Protein AF-Q8RQ59-F1 (afdb_monomer_lite)

pLDDT: mean 95.86, std 4.36, range [63.31, 98.69]

Structure (mmCIF, N/CA/C/O backbone):
data_AF-Q8RQ59-F1
#
_entry.id   AF-Q8RQ59-F1
#
loop_
_atom_site.group_PDB
_atom_site.id
_atom_site.type_symbol
_atom_site.label_atom_id
_atom_site.label_alt_id
_atom_site.label_comp_id
_atom_site.label_asym_id
_atom_site.label_entity_id
_atom_site.label_seq_id
_atom_site.pdbx_PDB_ins_code
_atom_site.Cartn_x
_atom_site.Cartn_y
_atom_site.Cartn_z
_atom_site.occupancy
_atom_site.B_iso_or_equiv
_atom_site.auth_seq_id
_atom_site.auth_comp_id
_atom_site.auth_asym_id
_atom_site.auth_atom_id
_atom_site.pdbx_PDB_model_num
ATOM 1 N N . MET A 1 1 ? -16.525 12.246 -5.607 1.00 63.31 1 MET A N 1
ATOM 2 C CA . MET A 1 1 ? -15.605 12.706 -4.541 1.00 63.31 1 MET A CA 1
ATOM 3 C C . MET A 1 1 ? -14.206 12.846 -5.116 1.00 63.31 1 MET A C 1
ATOM 5 O O . MET A 1 1 ? -13.839 12.048 -5.970 1.00 63.31 1 MET A O 1
ATOM 9 N N . LYS A 1 2 ? -13.449 13.865 -4.696 1.00 85.56 2 LYS A N 1
ATOM 10 C CA . LYS A 1 2 ? -12.032 14.011 -5.060 1.00 85.56 2 LYS A CA 1
ATOM 11 C C . LYS A 1 2 ? -11.208 13.086 -4.159 1.00 85.56 2 LYS A C 1
ATOM 13 O O . LYS A 1 2 ? -11.454 13.073 -2.958 1.00 85.56 2 LYS A O 1
ATOM 18 N N . ALA A 1 3 ? -10.278 12.323 -4.729 1.00 93.25 3 ALA A N 1
ATOM 19 C CA . ALA A 1 3 ? -9.431 11.429 -3.943 1.00 93.25 3 ALA A CA 1
ATOM 20 C C . ALA A 1 3 ? -8.478 12.217 -3.035 1.00 93.25 3 ALA A C 1
ATOM 22 O O . ALA A 1 3 ? -7.917 13.233 -3.461 1.00 93.25 3 ALA A O 1
ATOM 23 N N . GLN A 1 4 ? -8.256 11.721 -1.818 1.00 97.50 4 GLN A N 1
ATOM 24 C CA . GLN A 1 4 ? -7.142 12.165 -0.986 1.00 97.50 4 GLN A CA 1
ATOM 25 C C . GLN A 1 4 ? -5.881 11.432 -1.444 1.00 97.50 4 GLN A C 1
ATOM 27 O O . GLN A 1 4 ? -5.839 10.205 -1.457 1.00 97.50 4 GLN A O 1
ATOM 32 N N . ILE A 1 5 ? -4.857 12.185 -1.842 1.00 98.19 5 ILE A N 1
ATOM 33 C CA . ILE A 1 5 ? -3.611 11.631 -2.377 1.00 98.19 5 ILE A CA 1
ATOM 34 C C . ILE A 1 5 ? -2.506 11.830 -1.348 1.00 98.19 5 ILE A C 1
ATOM 36 O O . ILE A 1 5 ? -2.275 12.950 -0.895 1.00 98.19 5 ILE A O 1
ATOM 40 N N . THR A 1 6 ? -1.817 10.748 -0.997 1.00 98.56 6 THR A N 1
ATOM 41 C CA . THR A 1 6 ? -0.635 10.779 -0.132 1.00 98.56 6 THR A CA 1
ATOM 42 C C . THR A 1 6 ? 0.521 10.072 -0.820 1.00 98.56 6 THR A C 1
ATOM 44 O O . THR A 1 6 ? 0.375 8.929 -1.243 1.00 98.56 6 THR A O 1
ATOM 47 N N . ASN A 1 7 ? 1.672 10.742 -0.895 1.00 98.44 7 ASN A N 1
ATOM 48 C CA . ASN A 1 7 ? 2.923 10.135 -1.335 1.00 98.44 7 ASN A CA 1
ATOM 49 C C . ASN A 1 7 ? 3.786 9.804 -0.118 1.00 98.44 7 ASN A C 1
ATOM 51 O O . ASN A 1 7 ? 3.936 10.630 0.786 1.00 98.44 7 ASN A O 1
ATOM 55 N N . ILE A 1 8 ? 4.348 8.601 -0.108 1.00 98.12 8 ILE A N 1
ATOM 56 C CA . ILE A 1 8 ? 5.254 8.121 0.934 1.00 98.12 8 ILE A CA 1
ATOM 57 C C . ILE A 1 8 ? 6.601 7.871 0.273 1.00 98.12 8 ILE A C 1
ATOM 59 O O . ILE A 1 8 ? 6.699 6.971 -0.555 1.00 98.12 8 ILE A O 1
ATOM 63 N N . ASN A 1 9 ? 7.618 8.651 0.637 1.00 97.38 9 ASN A N 1
ATOM 64 C CA . ASN A 1 9 ? 8.961 8.505 0.079 1.00 97.38 9 ASN A CA 1
ATOM 65 C C . ASN A 1 9 ? 9.596 7.184 0.529 1.00 97.38 9 ASN A C 1
ATOM 67 O O . ASN A 1 9 ? 9.488 6.789 1.692 1.00 97.38 9 ASN A O 1
ATOM 71 N N . VAL A 1 10 ? 10.271 6.514 -0.397 1.00 95.75 10 VAL A N 1
ATOM 72 C CA . VAL A 1 10 ? 10.927 5.217 -0.198 1.00 95.75 10 VAL A CA 1
ATOM 73 C C . VAL A 1 10 ? 12.156 5.169 -1.094 1.00 95.75 10 VAL A C 1
ATOM 75 O O . VAL A 1 10 ? 12.180 5.774 -2.164 1.00 95.75 10 VAL A O 1
ATOM 78 N N . LYS A 1 11 ? 13.160 4.402 -0.676 1.00 95.75 11 LYS A N 1
ATOM 79 C CA . LYS A 1 11 ? 14.260 4.029 -1.554 1.00 95.75 11 LYS A CA 1
ATOM 80 C C . LYS A 1 11 ? 14.026 2.629 -2.107 1.00 95.75 11 LYS A C 1
ATOM 82 O O . LYS A 1 11 ? 13.880 1.690 -1.325 1.00 95.75 11 LYS A O 1
ATOM 87 N N . LEU A 1 12 ? 13.997 2.496 -3.430 1.00 95.00 12 LEU A N 1
ATOM 88 C CA . LEU A 1 12 ? 14.033 1.205 -4.112 1.00 95.00 12 LEU A CA 1
ATOM 89 C C . LEU A 1 12 ? 15.362 1.121 -4.859 1.00 95.00 12 LEU A C 1
ATOM 91 O O .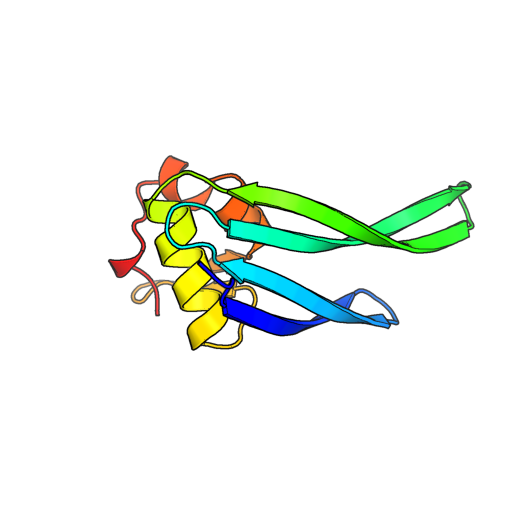 LEU A 1 12 ? 15.567 1.819 -5.848 1.00 95.00 12 LEU A O 1
ATOM 95 N N . ASP A 1 13 ? 16.277 0.306 -4.340 1.00 93.38 13 ASP A N 1
ATOM 96 C CA . ASP A 1 13 ? 17.659 0.202 -4.818 1.00 93.38 13 ASP A CA 1
ATOM 97 C C . ASP A 1 13 ? 18.382 1.552 -4.876 1.00 93.38 13 ASP A C 1
ATOM 99 O O . ASP A 1 13 ? 18.751 2.121 -3.846 1.00 93.38 13 ASP A O 1
ATOM 103 N N . ILE A 1 14 ? 18.595 2.056 -6.091 1.00 94.31 14 ILE A N 1
ATOM 104 C CA . ILE A 1 14 ? 19.296 3.302 -6.385 1.00 94.31 14 ILE A CA 1
ATOM 105 C C . ILE A 1 14 ? 18.340 4.483 -6.564 1.00 94.31 14 ILE A C 1
ATOM 107 O O . ILE A 1 14 ? 18.806 5.613 -6.672 1.00 94.31 14 ILE A O 1
ATOM 111 N N . TRP A 1 15 ? 17.026 4.246 -6.585 1.00 96.62 15 TRP A N 1
ATOM 112 C CA . TRP A 1 15 ? 16.036 5.287 -6.832 1.00 96.62 15 TRP A CA 1
ATOM 113 C C . TRP A 1 15 ? 15.394 5.788 -5.548 1.00 96.62 15 TRP A C 1
ATOM 115 O O . TRP A 1 15 ? 14.800 5.022 -4.784 1.00 96.62 15 TRP A O 1
ATOM 125 N N . ASP A 1 16 ? 15.440 7.106 -5.377 1.00 97.75 16 ASP A N 1
ATOM 126 C CA . ASP A 1 16 ? 14.521 7.823 -4.505 1.00 97.75 16 ASP A CA 1
ATOM 127 C C . ASP A 1 16 ? 13.166 7.912 -5.219 1.00 97.75 16 ASP A C 1
ATOM 129 O O . ASP A 1 16 ? 13.026 8.535 -6.272 1.00 97.75 16 ASP A O 1
ATOM 133 N N . THR A 1 17 ? 12.172 7.220 -4.675 1.00 97.50 17 THR A N 1
ATOM 134 C CA . THR A 1 17 ? 10.846 7.052 -5.276 1.00 97.50 17 THR A CA 1
ATOM 135 C C . THR A 1 17 ? 9.763 7.168 -4.200 1.00 97.50 17 THR A C 1
ATOM 137 O O . THR A 1 17 ? 10.026 7.595 -3.072 1.00 97.50 17 THR A O 1
ATOM 140 N N . TYR A 1 18 ? 8.518 6.842 -4.533 1.00 98.19 18 TYR A N 1
ATOM 141 C CA . TYR A 1 18 ? 7.396 6.927 -3.612 1.00 98.19 18 TYR A CA 1
ATOM 142 C C . TYR A 1 18 ? 6.342 5.849 -3.871 1.00 98.19 18 TYR A C 1
ATOM 144 O O . TYR A 1 18 ? 6.107 5.446 -5.008 1.00 98.19 18 TYR A O 1
ATOM 152 N N . TYR A 1 19 ? 5.662 5.430 -2.803 1.00 98.38 19 TYR A N 1
ATOM 153 C CA . TYR A 1 19 ? 4.315 4.872 -2.920 1.00 98.38 19 TYR A CA 1
ATOM 154 C C . TYR A 1 19 ? 3.317 6.018 -3.090 1.00 98.38 19 TYR A C 1
ATOM 156 O O . TYR A 1 19 ? 3.467 7.056 -2.436 1.00 98.38 19 TYR A O 1
ATOM 164 N N . THR A 1 20 ? 2.257 5.817 -3.873 1.00 98.62 20 THR A N 1
ATOM 165 C CA . THR A 1 20 ? 1.106 6.735 -3.900 1.00 98.62 20 THR A CA 1
ATOM 166 C C . THR A 1 20 ? -0.146 6.030 -3.409 1.00 98.62 20 THR A C 1
ATOM 168 O O . THR A 1 20 ? -0.587 5.057 -4.006 1.00 98.62 20 THR A O 1
ATOM 171 N N . ILE A 1 21 ? -0.766 6.565 -2.360 1.00 98.62 21 ILE A N 1
ATOM 172 C CA . ILE A 1 21 ? -2.077 6.138 -1.868 1.00 98.62 21 ILE A CA 1
ATOM 173 C C . ILE A 1 21 ? -3.114 7.150 -2.360 1.00 98.62 21 ILE A C 1
ATOM 175 O O . ILE A 1 21 ? -3.083 8.310 -1.943 1.00 98.62 21 ILE A O 1
ATOM 179 N N . LYS A 1 22 ? -4.033 6.723 -3.232 1.00 98.56 22 LYS A N 1
ATOM 180 C CA . LYS A 1 22 ? -5.204 7.508 -3.660 1.00 98.56 22 LYS A CA 1
ATOM 181 C C . LYS A 1 22 ? -6.454 6.942 -2.994 1.00 98.56 22 LYS A C 1
ATOM 183 O O . LYS A 1 22 ? -6.959 5.901 -3.408 1.00 98.56 22 LYS A O 1
ATOM 188 N N . ASP A 1 23 ? -6.945 7.623 -1.968 1.00 98.38 23 ASP A N 1
ATOM 189 C CA . ASP A 1 23 ? -8.104 7.209 -1.176 1.00 98.38 23 ASP A CA 1
ATOM 190 C C . ASP A 1 23 ? -9.391 7.855 -1.701 1.00 98.38 23 ASP A C 1
ATOM 192 O O . ASP A 1 23 ? -9.523 9.082 -1.725 1.00 98.38 23 ASP A O 1
ATOM 196 N N . TYR A 1 24 ? -10.334 7.018 -2.133 1.00 98.06 24 TYR A N 1
ATOM 197 C CA . TYR A 1 24 ? -11.643 7.422 -2.654 1.00 98.06 24 TYR A CA 1
ATOM 198 C C . TYR A 1 24 ? -12.777 7.266 -1.625 1.00 98.06 24 TYR A C 1
ATOM 200 O O . TYR A 1 24 ? -13.925 7.574 -1.940 1.00 98.06 24 TYR A O 1
ATOM 208 N N . GLY A 1 25 ? -12.472 6.828 -0.400 1.00 97.12 25 GLY A N 1
ATOM 209 C CA . GLY A 1 25 ? -13.438 6.574 0.669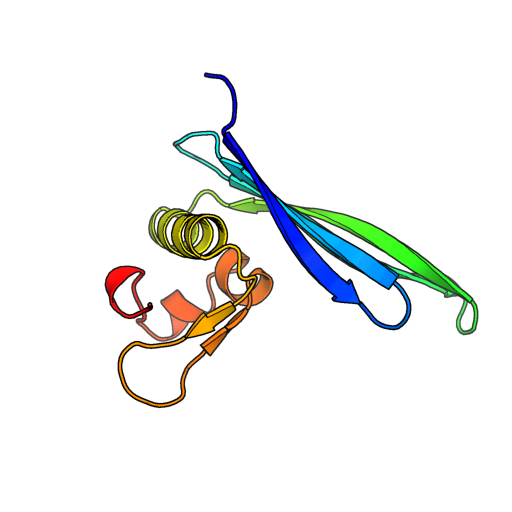 1.00 97.12 25 GLY A CA 1
ATOM 210 C C . GLY A 1 25 ? -13.753 5.086 0.832 1.00 97.12 25 GLY A C 1
ATOM 211 O O . GLY A 1 25 ? -13.531 4.522 1.904 1.00 97.12 25 GLY A O 1
ATOM 212 N N . ASP A 1 26 ? -14.233 4.449 -0.229 1.00 97.38 26 ASP A N 1
ATOM 213 C CA . ASP A 1 26 ? -14.631 3.034 -0.284 1.00 97.38 26 ASP A CA 1
ATOM 214 C C . ASP A 1 26 ? -13.572 2.119 -0.919 1.00 97.38 26 ASP A C 1
ATOM 216 O O . ASP A 1 26 ? -13.647 0.897 -0.802 1.00 97.38 26 ASP A O 1
ATOM 220 N N . ARG A 1 27 ? -12.570 2.708 -1.574 1.00 98.19 27 ARG A N 1
ATOM 221 C CA . ARG A 1 27 ? -11.429 2.010 -2.169 1.00 98.19 27 ARG A CA 1
ATOM 222 C C . ARG A 1 27 ? -10.165 2.855 -2.122 1.00 98.19 27 ARG A C 1
ATOM 224 O O . ARG A 1 27 ? -10.223 4.088 -2.113 1.00 98.19 27 ARG A O 1
ATOM 231 N N . ILE A 1 28 ? -9.025 2.182 -2.192 1.00 98.62 28 ILE A N 1
ATOM 232 C CA . ILE A 1 28 ? -7.714 2.792 -2.401 1.00 98.62 28 ILE A CA 1
ATOM 233 C C . ILE A 1 28 ? -7.128 2.286 -3.717 1.00 98.62 28 ILE A C 1
ATOM 235 O O . ILE A 1 28 ? -7.207 1.096 -4.011 1.00 98.62 28 ILE A O 1
ATOM 239 N N . ILE A 1 29 ? -6.526 3.191 -4.490 1.00 98.56 29 ILE A N 1
ATOM 240 C CA . ILE A 1 29 ? -5.566 2.827 -5.537 1.00 98.56 29 ILE A CA 1
ATOM 241 C C . ILE A 1 29 ? -4.172 3.081 -4.969 1.00 98.56 29 ILE A C 1
ATOM 243 O O . ILE A 1 29 ? -3.841 4.224 -4.637 1.00 98.56 29 ILE A O 1
ATOM 247 N N . LEU A 1 30 ? -3.393 2.015 -4.820 1.00 98.69 30 LEU A N 1
ATOM 248 C CA . LEU A 1 30 ? -2.020 2.043 -4.340 1.00 98.69 30 LEU A CA 1
ATOM 249 C C . LEU A 1 30 ? -1.071 1.887 -5.529 1.00 98.69 30 LEU A C 1
ATOM 251 O O . LEU A 1 30 ? -1.002 0.815 -6.115 1.00 98.69 30 LEU A O 1
ATOM 255 N N . THR A 1 31 ? -0.311 2.927 -5.853 1.00 98.62 31 THR A N 1
ATOM 256 C CA . THR A 1 31 ? 0.765 2.847 -6.848 1.00 98.62 31 THR A CA 1
ATOM 257 C C . THR A 1 31 ? 2.062 2.430 -6.158 1.00 98.62 31 THR A C 1
ATOM 259 O O . THR A 1 31 ? 2.508 3.098 -5.216 1.00 98.62 31 THR A O 1
ATOM 262 N N . VAL A 1 32 ? 2.667 1.337 -6.623 1.00 98.25 32 VAL A N 1
ATOM 263 C CA . VAL A 1 32 ? 3.842 0.694 -6.025 1.00 98.25 32 VAL A CA 1
ATOM 264 C C . VAL A 1 32 ? 5.033 0.737 -6.986 1.00 98.25 32 VAL A C 1
ATOM 266 O O . VAL A 1 32 ? 4.906 0.252 -8.111 1.00 98.25 32 VAL A O 1
ATOM 269 N N . PRO A 1 33 ? 6.200 1.268 -6.570 1.00 97.94 33 PRO A N 1
ATOM 270 C CA . PRO A 1 33 ? 7.426 1.157 -7.346 1.00 97.94 33 PRO A CA 1
ATOM 271 C C . PRO A 1 33 ? 7.946 -0.284 -7.330 1.00 97.94 33 PRO A C 1
ATOM 273 O O . PRO A 1 33 ? 7.954 -0.941 -6.288 1.00 97.94 33 PRO A O 1
ATOM 276 N N . TYR A 1 34 ? 8.434 -0.765 -8.469 1.00 96.44 34 TYR A N 1
ATOM 277 C CA . TYR A 1 34 ? 9.045 -2.087 -8.586 1.00 96.44 34 TYR A CA 1
ATOM 278 C C . TYR A 1 34 ? 10.143 -2.116 -9.654 1.00 96.44 34 TYR A C 1
ATOM 280 O O . TYR A 1 34 ? 10.258 -1.209 -10.483 1.00 96.44 34 TYR A O 1
ATOM 288 N N . ARG A 1 35 ? 10.953 -3.182 -9.627 1.00 95.25 35 ARG A N 1
ATOM 289 C CA . ARG A 1 35 ? 11.942 -3.467 -10.672 1.00 95.25 35 ARG A CA 1
ATOM 290 C C . ARG A 1 35 ? 11.235 -4.053 -11.887 1.00 95.25 35 ARG A C 1
ATOM 292 O O . ARG A 1 35 ? 10.694 -5.155 -11.803 1.00 95.25 35 ARG A O 1
ATOM 299 N N . LYS A 1 36 ? 11.281 -3.354 -13.017 1.00 96.31 36 LYS A N 1
ATOM 300 C CA . LYS A 1 36 ? 10.882 -3.915 -14.309 1.00 96.31 36 LYS A CA 1
ATOM 301 C C . LYS A 1 36 ? 12.133 -4.335 -15.065 1.00 96.31 36 LYS A C 1
ATOM 303 O O . LYS A 1 36 ? 12.973 -3.492 -15.360 1.00 96.31 36 LYS A O 1
ATOM 308 N N . TYR A 1 37 ? 12.241 -5.624 -15.356 1.00 94.00 37 TYR A N 1
ATOM 309 C CA . TYR A 1 37 ? 13.319 -6.186 -16.163 1.00 94.00 37 TYR A CA 1
ATOM 310 C C . TYR A 1 37 ? 12.924 -6.100 -17.640 1.00 94.00 37 TYR A C 1
ATOM 312 O O . TYR A 1 37 ? 11.854 -6.576 -18.015 1.00 94.00 37 TYR A O 1
ATOM 320 N N . GLU A 1 38 ? 13.765 -5.467 -18.455 1.00 91.56 38 GLU A N 1
ATOM 321 C CA . GLU A 1 38 ? 13.652 -5.482 -19.922 1.00 91.56 38 GLU A CA 1
ATOM 322 C C . GLU A 1 38 ? 14.501 -6.628 -20.509 1.00 91.56 38 GLU A C 1
ATOM 324 O O . GLU A 1 38 ? 14.177 -7.179 -21.558 1.00 91.56 38 GLU A O 1
ATOM 329 N N . SER A 1 39 ? 15.560 -7.034 -19.798 1.00 92.50 39 SER A N 1
ATOM 330 C CA . SER A 1 39 ? 16.353 -8.246 -20.043 1.00 92.50 39 SER A CA 1
ATOM 331 C C . SER A 1 39 ? 17.003 -8.737 -18.737 1.00 92.50 39 SER A C 1
ATOM 333 O O . SER A 1 39 ? 16.848 -8.104 -17.692 1.00 92.50 39 SER A O 1
ATOM 335 N N . ASP A 1 40 ? 17.763 -9.837 -18.778 1.00 86.75 40 ASP A N 1
ATOM 336 C CA . ASP A 1 40 ? 18.443 -10.401 -17.595 1.00 86.75 40 ASP A CA 1
ATOM 337 C C . ASP A 1 40 ? 19.414 -9.416 -16.915 1.00 86.75 40 ASP A C 1
ATOM 339 O O . ASP A 1 40 ? 19.617 -9.483 -15.703 1.00 86.75 40 ASP A O 1
ATOM 343 N N . ASN A 1 41 ? 19.996 -8.484 -17.680 1.00 89.88 41 ASN A N 1
ATOM 344 C CA . ASN A 1 41 ? 20.985 -7.516 -17.188 1.00 89.88 41 ASN A CA 1
ATOM 345 C C . ASN A 1 41 ? 20.490 -6.063 -17.206 1.00 89.88 41 ASN A C 1
ATOM 347 O O . ASN A 1 41 ? 21.207 -5.171 -16.752 1.00 89.88 41 ASN A O 1
ATOM 351 N N . GLU A 1 42 ? 19.281 -5.810 -17.706 1.00 93.1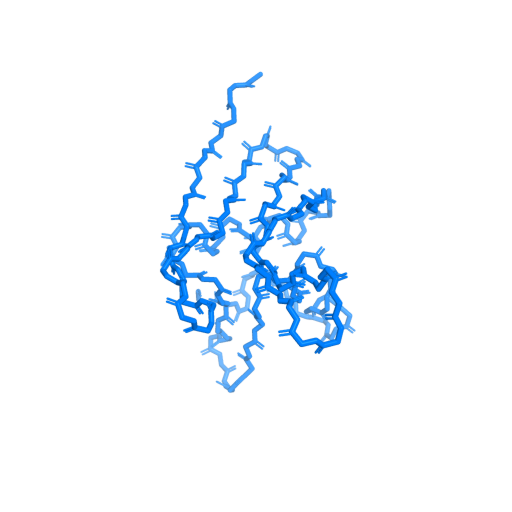9 42 GLU A N 1
ATOM 352 C CA . GLU A 1 42 ? 18.715 -4.466 -17.804 1.00 93.19 42 GLU A CA 1
ATOM 353 C C . GLU A 1 42 ? 17.384 -4.403 -17.070 1.00 93.19 42 GLU A C 1
ATOM 355 O O . GLU A 1 42 ? 16.409 -5.071 -17.419 1.00 93.19 42 GLU A O 1
ATOM 360 N N . TRP A 1 43 ? 17.339 -3.558 -16.048 1.00 94.25 43 TRP A N 1
ATOM 361 C CA . TRP A 1 43 ? 16.137 -3.292 -15.281 1.00 94.25 43 TRP A CA 1
ATOM 362 C C . TRP A 1 43 ? 16.052 -1.812 -14.940 1.00 94.25 43 TRP A C 1
ATOM 364 O O . TRP A 1 43 ? 17.059 -1.116 -14.799 1.00 94.25 43 TRP A O 1
ATOM 374 N N . GLY A 1 44 ? 14.824 -1.333 -14.813 1.00 96.38 44 GLY A N 1
ATOM 375 C CA . GLY A 1 44 ? 14.522 0.044 -14.464 1.00 96.38 44 GLY A CA 1
ATOM 376 C C . GLY A 1 44 ? 13.466 0.137 -13.374 1.00 96.38 44 GLY A C 1
ATOM 377 O O . GLY A 1 44 ? 12.830 -0.850 -12.988 1.00 96.38 44 GLY A O 1
ATOM 378 N N . LEU A 1 45 ? 13.266 1.362 -12.900 1.00 97.62 45 LEU A N 1
ATOM 379 C CA . LEU A 1 45 ? 12.146 1.704 -12.040 1.00 97.62 45 LEU A CA 1
ATOM 380 C C . LEU A 1 45 ? 10.863 1.756 -12.871 1.00 97.62 45 LEU A C 1
ATOM 382 O O . LEU A 1 45 ? 10.764 2.513 -13.837 1.00 97.62 45 LEU A O 1
ATOM 386 N N . SER A 1 46 ? 9.861 0.995 -12.457 1.00 97.62 46 SER A N 1
ATOM 387 C CA . SER A 1 46 ? 8.503 1.106 -12.978 1.00 97.62 46 SER A CA 1
ATOM 388 C C . SER A 1 46 ? 7.496 1.093 -11.833 1.00 97.62 46 SER A C 1
ATOM 390 O O . SER A 1 46 ? 7.875 1.025 -10.662 1.00 97.62 46 SER A O 1
ATOM 392 N N . PHE A 1 47 ? 6.213 1.200 -12.167 1.00 98.12 47 PHE A N 1
ATOM 393 C CA . PHE A 1 47 ? 5.128 1.287 -11.199 1.00 98.12 47 PHE A CA 1
ATOM 394 C C . PHE A 1 47 ? 3.942 0.434 -11.638 1.00 98.12 47 PHE A C 1
ATOM 396 O O . PHE A 1 47 ? 3.637 0.366 -12.828 1.00 98.12 47 PHE A O 1
ATOM 403 N N . TYR A 1 48 ? 3.264 -0.182 -10.675 1.00 97.75 48 TYR A N 1
ATOM 404 C CA . TYR A 1 48 ? 1.971 -0.830 -10.884 1.00 97.75 48 TYR A CA 1
ATOM 405 C C . TYR A 1 48 ? 0.945 -0.290 -9.891 1.00 97.75 48 TYR A C 1
ATOM 407 O O . TYR A 1 48 ? 1.314 0.238 -8.841 1.00 97.75 48 TYR A O 1
ATOM 415 N N . ASP A 1 49 ? -0.332 -0.415 -10.239 1.00 98.25 49 ASP A N 1
ATOM 416 C CA . ASP A 1 49 ? -1.448 -0.008 -9.391 1.00 98.25 49 ASP A CA 1
ATOM 417 C C . ASP A 1 49 ? -2.137 -1.243 -8.798 1.00 98.25 49 ASP A C 1
ATOM 419 O O . ASP A 1 49 ? -2.510 -2.162 -9.525 1.00 98.25 49 ASP A O 1
ATOM 423 N N . GLU A 1 50 ? -2.364 -1.220 -7.488 1.00 97.94 50 GLU A N 1
ATOM 424 C CA . GLU A 1 50 ? -3.189 -2.175 -6.750 1.00 97.94 50 GLU A CA 1
ATOM 425 C C . GLU A 1 50 ? -4.496 -1.522 -6.317 1.00 97.94 50 GLU A C 1
ATOM 427 O O . GLU A 1 50 ? -4.508 -0.414 -5.769 1.00 97.94 50 GLU A O 1
ATOM 432 N N . VAL A 1 51 ? -5.613 -2.218 -6.528 1.00 98.25 51 VAL A N 1
ATOM 433 C CA . VAL A 1 51 ? -6.938 -1.746 -6.114 1.00 98.25 51 VAL A CA 1
ATOM 434 C C . VAL A 1 51 ? -7.357 -2.475 -4.847 1.00 98.25 51 VAL A C 1
ATOM 436 O O . VAL A 1 51 ? -7.634 -3.670 -4.861 1.00 98.25 51 VAL A O 1
ATOM 439 N N . VAL A 1 52 ? -7.466 -1.731 -3.750 1.00 98.44 52 VAL A N 1
ATOM 440 C CA . VAL A 1 52 ? -7.810 -2.273 -2.434 1.00 98.44 52 VAL A CA 1
ATOM 441 C C . VAL A 1 52 ? -9.218 -1.840 -2.055 1.00 98.44 52 VAL A C 1
ATOM 443 O O . VAL A 1 52 ? -9.495 -0.650 -1.900 1.00 98.44 52 VAL A O 1
ATOM 446 N N . THR A 1 53 ? -10.108 -2.816 -1.886 1.00 97.94 53 THR A N 1
ATOM 447 C CA . THR A 1 53 ? -11.525 -2.608 -1.532 1.00 97.94 53 THR A CA 1
ATOM 448 C C . THR A 1 53 ? -11.894 -3.188 -0.166 1.00 97.94 53 THR A C 1
ATOM 450 O O . THR A 1 53 ? -12.950 -2.870 0.376 1.00 97.94 53 THR A O 1
ATOM 453 N N . HIS A 1 54 ? -11.033 -4.020 0.429 1.00 97.62 54 HIS A N 1
ATOM 454 C CA . HIS A 1 54 ? -11.299 -4.602 1.741 1.00 97.62 54 HIS A CA 1
ATOM 455 C C . HIS A 1 54 ? -11.152 -3.548 2.848 1.00 97.62 54 HIS A C 1
ATOM 457 O O . HIS A 1 54 ? -10.090 -2.940 3.001 1.00 97.62 54 HIS A O 1
ATOM 463 N N . LEU A 1 55 ? -12.200 -3.368 3.658 1.00 96.75 55 LEU A N 1
ATOM 464 C CA . LEU A 1 55 ? -12.301 -2.275 4.632 1.00 96.75 55 LEU A CA 1
ATOM 465 C C . LEU A 1 55 ? -11.125 -2.219 5.620 1.00 96.75 55 LEU A C 1
ATOM 467 O O . LEU A 1 55 ? -10.568 -1.148 5.846 1.00 96.75 55 LEU A O 1
ATOM 471 N N . GLU A 1 56 ? -10.717 -3.353 6.190 1.00 97.12 56 GLU A N 1
ATOM 472 C CA . GLU A 1 56 ? -9.592 -3.383 7.141 1.00 97.12 56 GLU A CA 1
ATOM 473 C C . GLU A 1 56 ? -8.252 -3.037 6.471 1.00 97.12 56 GLU A C 1
ATOM 475 O O . GLU A 1 56 ? -7.456 -2.291 7.040 1.00 97.12 56 GLU A O 1
ATOM 480 N N . CYS A 1 57 ? -8.020 -3.487 5.231 1.00 98.19 57 CYS A N 1
ATOM 481 C CA . CYS A 1 57 ? -6.822 -3.113 4.475 1.00 98.19 57 CYS A CA 1
ATOM 482 C C . CYS A 1 57 ? -6.832 -1.613 4.171 1.00 98.19 57 CYS A C 1
ATOM 484 O O . CYS A 1 57 ? -5.817 -0.946 4.343 1.00 98.19 57 CYS A O 1
ATOM 486 N N . ILE A 1 58 ? -7.991 -1.054 3.802 1.00 98.44 58 ILE A N 1
ATOM 487 C CA . ILE A 1 58 ? -8.156 0.392 3.605 1.00 98.44 58 ILE A CA 1
ATOM 488 C C . ILE A 1 58 ? -7.798 1.156 4.885 1.00 98.44 58 ILE A C 1
ATOM 490 O O . ILE A 1 58 ? -7.064 2.141 4.830 1.00 98.44 58 ILE A O 1
ATOM 494 N N . GLN A 1 59 ? -8.272 0.705 6.047 1.00 98.12 59 GLN A N 1
ATOM 495 C CA . GLN A 1 59 ? -7.954 1.340 7.330 1.00 98.12 59 GLN A CA 1
ATOM 496 C C . GLN A 1 59 ? -6.457 1.261 7.669 1.00 98.12 59 GLN A C 1
ATOM 498 O O . GLN A 1 59 ? -5.886 2.244 8.145 1.00 98.12 59 GLN A O 1
ATOM 503 N N . MET A 1 60 ? -5.802 0.133 7.388 1.00 98.31 60 MET A N 1
ATOM 504 C CA . MET A 1 60 ? -4.352 -0.015 7.554 1.00 98.31 60 MET A CA 1
ATOM 505 C C . MET A 1 60 ? -3.566 0.897 6.596 1.00 98.31 60 MET A C 1
ATOM 507 O O . MET A 1 60 ? -2.658 1.607 7.020 1.00 98.31 60 MET A O 1
ATOM 511 N N . LEU A 1 61 ? -3.950 0.974 5.321 1.00 98.38 61 LEU A N 1
ATOM 512 C CA . LEU A 1 61 ? -3.306 1.869 4.351 1.00 98.38 61 LEU A CA 1
ATOM 513 C C . LEU A 1 61 ? -3.513 3.349 4.698 1.00 98.38 61 LEU A C 1
ATOM 515 O O . LEU A 1 61 ? -2.597 4.156 4.543 1.00 98.38 61 LEU A O 1
ATOM 519 N N . ARG A 1 62 ? -4.674 3.720 5.249 1.00 98.19 62 ARG A N 1
ATOM 520 C CA . ARG A 1 62 ? -4.899 5.064 5.808 1.00 98.19 62 ARG A CA 1
ATOM 521 C C . ARG A 1 62 ? -3.937 5.377 6.948 1.00 98.19 62 ARG A C 1
ATOM 523 O O . ARG A 1 62 ? -3.436 6.495 7.007 1.00 98.19 62 ARG A O 1
ATOM 530 N N . LYS A 1 63 ? -3.631 4.406 7.814 1.00 97.44 63 LYS A N 1
ATOM 531 C CA . LYS A 1 63 ? -2.600 4.569 8.850 1.00 97.44 63 LYS A CA 1
ATOM 532 C C . LYS A 1 63 ? -1.214 4.769 8.241 1.00 97.44 63 LYS A C 1
ATOM 534 O O . LYS A 1 63 ? -0.519 5.694 8.647 1.00 97.44 63 LYS A O 1
ATOM 539 N N . CYS A 1 64 ? -0.843 4.004 7.210 1.00 97.62 64 CYS A N 1
ATOM 540 C CA . CYS A 1 64 ? 0.396 4.255 6.460 1.00 97.62 64 CYS A CA 1
ATOM 541 C C . CYS A 1 64 ? 0.452 5.689 5.910 1.00 97.62 64 CYS A C 1
ATOM 543 O O . CYS A 1 64 ? 1.475 6.363 6.045 1.00 97.62 64 CYS A O 1
ATOM 545 N N . ALA A 1 65 ? -0.651 6.174 5.328 1.00 97.62 65 ALA A N 1
ATOM 546 C CA . ALA A 1 65 ? -0.757 7.535 4.806 1.00 97.62 65 ALA A CA 1
ATOM 547 C C . ALA A 1 65 ? -0.611 8.597 5.911 1.00 97.62 65 ALA A C 1
ATOM 549 O O . ALA A 1 65 ? 0.171 9.535 5.764 1.00 97.62 65 ALA A O 1
ATOM 550 N N . GLN A 1 66 ? -1.318 8.430 7.033 1.00 96.75 66 GLN A N 1
ATOM 551 C CA . GLN A 1 66 ? -1.257 9.327 8.196 1.00 96.75 66 GLN A CA 1
ATOM 552 C C . GLN A 1 66 ? 0.154 9.396 8.787 1.00 96.75 66 GLN A C 1
ATOM 554 O O . GLN A 1 66 ? 0.668 10.485 9.038 1.00 96.75 66 GLN A O 1
ATOM 559 N N . ASN A 1 67 ? 0.802 8.240 8.930 1.00 95.19 67 ASN A N 1
ATOM 560 C CA . ASN A 1 67 ? 2.148 8.118 9.485 1.00 95.19 67 ASN A CA 1
ATOM 561 C C . ASN A 1 67 ? 3.243 8.462 8.461 1.00 95.19 67 ASN A C 1
ATOM 563 O O . ASN A 1 67 ? 4.423 8.461 8.807 1.00 95.19 67 ASN A O 1
ATOM 567 N N . LYS A 1 68 ? 2.867 8.719 7.197 1.00 96.06 68 LYS A N 1
ATOM 568 C CA . LYS A 1 68 ? 3.770 8.871 6.045 1.00 96.06 68 LYS A CA 1
ATOM 569 C C . LYS A 1 68 ? 4.842 7.779 5.998 1.00 96.06 68 LYS A C 1
ATOM 571 O O . LYS A 1 68 ? 6.014 8.048 5.739 1.00 96.06 68 LYS A O 1
ATOM 576 N N . ARG A 1 69 ? 4.435 6.536 6.266 1.00 95.81 69 ARG A N 1
ATOM 577 C CA . ARG A 1 69 ? 5.334 5.387 6.388 1.00 95.81 69 ARG A CA 1
ATOM 578 C C . ARG A 1 69 ? 4.743 4.169 5.688 1.00 95.81 69 ARG A C 1
ATOM 580 O O . ARG A 1 69 ? 3.617 3.777 5.962 1.00 95.81 69 ARG A O 1
ATOM 587 N N . GLY A 1 70 ? 5.528 3.542 4.811 1.00 95.75 70 GLY A N 1
ATOM 588 C CA . GLY A 1 70 ? 5.120 2.372 4.017 1.00 95.75 70 GLY A CA 1
ATOM 589 C C . GLY A 1 70 ? 5.135 1.048 4.787 1.00 95.75 70 GLY A C 1
ATOM 590 O O . GLY A 1 70 ? 5.221 -0.011 4.175 1.00 95.75 70 GLY A O 1
ATOM 591 N N . VAL A 1 71 ? 5.120 1.102 6.118 1.00 96.12 71 VAL A N 1
ATOM 592 C CA . VAL A 1 71 ? 5.094 -0.058 7.010 1.00 96.12 71 VAL A CA 1
ATOM 593 C C . VAL A 1 71 ? 4.274 0.290 8.245 1.00 96.12 71 VAL A C 1
ATOM 595 O O . VAL A 1 71 ? 4.404 1.395 8.780 1.00 96.12 71 VAL A O 1
ATOM 598 N N . LEU A 1 72 ? 3.444 -0.650 8.685 1.00 96.44 72 LEU A N 1
ATOM 599 C CA . LEU A 1 72 ? 2.798 -0.621 9.990 1.00 96.44 72 LEU A CA 1
ATOM 600 C C . LEU A 1 72 ? 3.559 -1.519 10.952 1.00 96.44 72 LEU A C 1
ATOM 602 O O . LEU A 1 72 ? 3.936 -2.636 10.602 1.00 96.44 72 LEU A O 1
ATOM 606 N N . VAL A 1 73 ? 3.763 -1.027 12.169 1.00 96.06 73 VAL A N 1
ATOM 607 C CA . VAL A 1 73 ? 4.413 -1.775 13.247 1.00 96.06 73 VAL A CA 1
ATOM 608 C C . VAL A 1 73 ? 3.371 -2.051 14.318 1.00 96.06 73 VAL A C 1
ATOM 610 O O . VAL A 1 73 ? 2.574 -1.170 14.661 1.00 96.06 73 VAL A O 1
ATOM 613 N N . ALA A 1 74 ? 3.322 -3.293 14.793 1.00 94.94 74 ALA A N 1
ATOM 614 C CA . ALA A 1 74 ? 2.401 -3.688 15.844 1.00 94.94 74 ALA A CA 1
ATOM 615 C C . ALA A 1 74 ? 2.662 -2.861 17.109 1.00 94.94 74 ALA A C 1
ATOM 617 O O . ALA A 1 74 ? 3.798 -2.505 17.422 1.00 94.94 74 ALA A O 1
ATOM 618 N N . ARG A 1 75 ? 1.595 -2.541 17.842 1.00 93.00 75 ARG A N 1
ATOM 619 C CA . ARG A 1 75 ? 1.693 -1.850 19.137 1.00 93.00 75 ARG A CA 1
ATOM 620 C C . ARG A 1 75 ? 2.430 -2.683 20.177 1.00 93.00 75 ARG A C 1
ATOM 622 O O . ARG A 1 75 ? 3.095 -2.124 21.041 1.00 93.00 75 ARG A O 1
ATOM 629 N N . GLU A 1 76 ? 2.273 -3.997 20.085 1.00 89.50 76 GLU A N 1
ATOM 630 C CA . GLU A 1 76 ? 2.872 -4.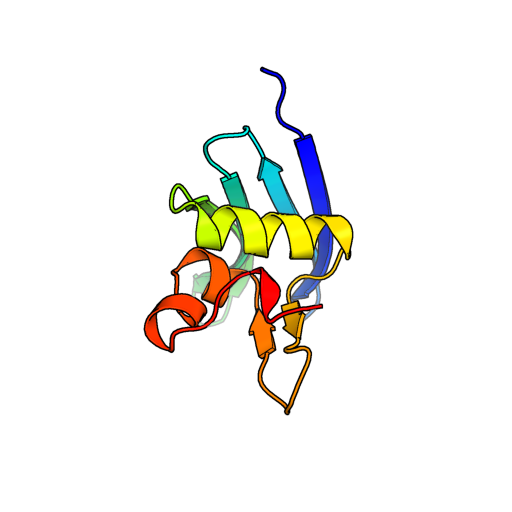981 20.971 1.00 89.50 76 GLU A CA 1
ATOM 631 C C . GLU A 1 76 ? 3.664 -5.995 20.140 1.00 89.50 76 GLU A C 1
ATOM 633 O O . GLU A 1 76 ? 3.218 -6.444 19.081 1.00 89.50 76 GLU A O 1
ATOM 638 N N . GLY A 1 77 ? 4.847 -6.368 20.628 1.00 86.06 77 GLY A N 1
ATOM 639 C CA . GLY A 1 77 ? 5.730 -7.316 19.951 1.00 86.06 77 GLY A CA 1
ATOM 640 C C . GLY A 1 77 ? 6.531 -6.711 18.792 1.00 86.06 77 GLY A C 1
ATOM 641 O O . GLY A 1 77 ? 6.776 -5.511 18.737 1.00 86.06 77 GLY A O 1
ATOM 642 N N . MET A 1 78 ? 6.988 -7.583 17.886 1.00 90.12 78 MET A N 1
ATOM 643 C CA . MET A 1 78 ? 7.934 -7.251 16.802 1.00 90.12 78 MET A CA 1
ATOM 644 C C . MET A 1 78 ? 7.321 -7.374 15.396 1.00 90.12 78 MET A C 1
ATOM 646 O O . MET A 1 78 ? 8.025 -7.248 14.391 1.00 90.12 78 MET A O 1
ATOM 650 N N . ALA A 1 79 ? 6.018 -7.659 15.312 1.00 95.38 79 ALA A N 1
ATOM 651 C CA . ALA A 1 79 ? 5.339 -7.840 14.038 1.00 95.38 79 ALA A CA 1
ATOM 652 C C . ALA A 1 79 ? 5.257 -6.513 13.274 1.00 95.38 79 ALA A C 1
ATOM 654 O O . ALA A 1 79 ? 4.947 -5.460 13.836 1.00 95.38 79 ALA A O 1
ATOM 655 N N . HIS A 1 80 ? 5.521 -6.571 11.976 1.00 96.56 80 HIS A N 1
ATOM 656 C CA . HIS A 1 80 ? 5.356 -5.448 11.071 1.00 96.56 80 HIS A CA 1
ATOM 657 C C . HIS A 1 80 ? 4.888 -5.961 9.716 1.00 96.56 80 HIS A C 1
ATOM 659 O O . HIS A 1 80 ? 5.203 -7.087 9.340 1.00 96.56 80 HIS A O 1
ATOM 665 N N . PHE A 1 81 ? 4.146 -5.121 9.004 1.00 97.88 81 PHE A N 1
ATOM 666 C CA . PHE A 1 81 ? 3.688 -5.416 7.654 1.00 97.88 81 PHE A CA 1
ATOM 667 C C . PHE A 1 81 ? 3.909 -4.203 6.767 1.00 97.88 81 PHE A C 1
ATOM 669 O O . PHE A 1 81 ? 3.531 -3.079 7.117 1.00 97.88 81 PHE A O 1
ATOM 676 N N . ASN A 1 82 ? 4.558 -4.419 5.631 1.00 96.81 82 ASN A N 1
ATOM 677 C CA . ASN A 1 82 ? 4.768 -3.377 4.642 1.00 96.81 82 ASN A CA 1
ATOM 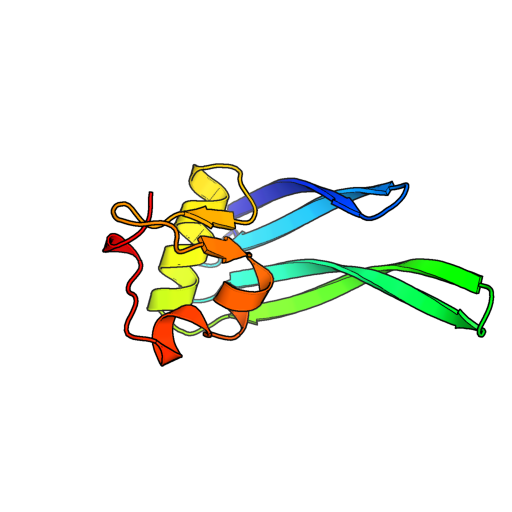678 C C . ASN A 1 82 ? 3.484 -3.111 3.836 1.00 96.81 82 ASN A C 1
ATOM 680 O O . ASN A 1 82 ? 2.514 -3.867 3.876 1.00 96.81 82 ASN A O 1
ATOM 684 N N . ILE A 1 83 ? 3.471 -2.002 3.103 1.00 97.25 83 ILE A N 1
ATOM 685 C CA . ILE A 1 83 ? 2.293 -1.527 2.375 1.00 97.25 83 ILE A CA 1
ATOM 686 C C . ILE A 1 83 ? 1.771 -2.524 1.323 1.00 97.25 83 ILE A C 1
ATOM 688 O O . ILE A 1 83 ? 0.564 -2.570 1.094 1.00 97.25 83 ILE A O 1
ATOM 692 N N . VAL A 1 84 ? 2.653 -3.341 0.734 1.00 97.44 84 VAL A N 1
ATOM 693 C CA . VAL A 1 84 ? 2.298 -4.374 -0.254 1.00 97.44 84 VAL A CA 1
ATOM 694 C C . VAL A 1 84 ? 1.672 -5.583 0.442 1.00 97.44 84 VAL A C 1
ATOM 696 O O . VAL A 1 84 ? 0.639 -6.084 0.017 1.00 97.44 84 VAL A O 1
ATOM 699 N N . GLU A 1 85 ? 2.234 -6.023 1.569 1.00 98.12 85 GLU A N 1
ATOM 700 C CA . GLU A 1 85 ? 1.645 -7.093 2.390 1.00 98.12 85 GLU A CA 1
ATOM 701 C C . GLU A 1 85 ? 0.249 -6.709 2.899 1.00 98.12 85 GLU A C 1
ATOM 703 O O . GLU A 1 85 ? -0.677 -7.524 2.898 1.00 98.12 85 GLU A O 1
ATOM 708 N N . ILE A 1 86 ? 0.078 -5.445 3.295 1.00 98.25 86 ILE A N 1
ATOM 709 C CA . ILE A 1 86 ? -1.216 -4.890 3.697 1.00 98.25 86 ILE A CA 1
ATOM 710 C C . ILE A 1 86 ? -2.198 -4.891 2.520 1.00 98.25 86 ILE A C 1
ATOM 712 O O . ILE A 1 86 ? -3.353 -5.283 2.710 1.00 98.25 86 ILE A O 1
ATOM 716 N N . SER A 1 87 ? -1.775 -4.460 1.323 1.00 97.88 87 SER A N 1
ATOM 717 C CA . SER A 1 87 ? -2.672 -4.361 0.163 1.00 97.88 87 SER A CA 1
ATOM 718 C C . SER A 1 87 ? -3.207 -5.719 -0.284 1.00 97.88 87 SER A C 1
ATOM 720 O O . SER A 1 87 ? -4.363 -5.796 -0.690 1.00 97.88 87 SER A O 1
ATOM 722 N N . ILE A 1 88 ? -2.416 -6.786 -0.133 1.00 96.94 88 ILE A N 1
ATOM 723 C CA . ILE A 1 88 ? -2.839 -8.162 -0.442 1.00 96.94 88 ILE A CA 1
ATOM 724 C C . ILE A 1 88 ? -3.547 -8.872 0.728 1.00 96.94 88 ILE A C 1
ATOM 726 O O . ILE A 1 88 ? -3.923 -10.035 0.605 1.00 96.94 88 ILE A O 1
ATOM 730 N N . GLY A 1 89 ? -3.737 -8.203 1.871 1.00 97.56 89 GLY A N 1
ATOM 731 C CA . GLY A 1 89 ? -4.479 -8.744 3.016 1.00 97.56 89 GLY A CA 1
ATOM 732 C C . GLY A 1 89 ? -3.705 -9.723 3.904 1.00 97.56 89 GLY A C 1
ATOM 733 O O . GLY A 1 89 ? -4.319 -10.403 4.728 1.00 97.56 89 GLY A O 1
ATOM 734 N N . LEU A 1 90 ? -2.372 -9.774 3.808 1.00 97.75 90 LEU A N 1
ATOM 735 C CA . LEU A 1 90 ? -1.548 -10.677 4.617 1.00 97.75 90 LEU A CA 1
ATOM 736 C C . LEU A 1 90 ? -1.736 -10.500 6.142 1.00 97.75 90 LEU A C 1
ATOM 738 O O . LEU A 1 90 ? -1.870 -11.514 6.829 1.00 97.75 90 LEU A O 1
ATOM 742 N N . PRO A 1 91 ? -1.825 -9.275 6.707 1.00 97.44 91 PRO A N 1
ATOM 743 C CA . PRO A 1 91 ? -2.080 -9.111 8.141 1.00 97.44 91 PRO A CA 1
ATOM 744 C C . PRO A 1 91 ? -3.400 -9.759 8.582 1.00 97.44 91 PRO A C 1
ATOM 746 O O . PRO A 1 91 ? -3.478 -10.359 9.653 1.00 97.44 91 PRO A O 1
ATOM 749 N N . LEU A 1 92 ? -4.434 -9.681 7.739 1.00 96.69 92 LEU A N 1
ATOM 750 C CA . LEU A 1 92 ? -5.758 -10.219 8.047 1.00 96.69 92 LEU A CA 1
ATOM 751 C C . LEU A 1 92 ? -5.758 -11.743 8.094 1.00 96.69 92 LEU A C 1
ATOM 753 O O . LEU A 1 92 ? -6.414 -12.323 8.957 1.00 96.69 92 LEU A O 1
ATOM 757 N N . ALA A 1 93 ? -4.989 -12.385 7.211 1.00 96.75 93 ALA A N 1
ATOM 758 C CA . ALA A 1 93 ? -4.814 -13.836 7.215 1.00 96.75 93 ALA A CA 1
ATOM 759 C C . ALA A 1 93 ? -4.221 -14.350 8.542 1.00 96.75 93 ALA A C 1
ATOM 761 O O . ALA A 1 93 ? -4.494 -15.480 8.942 1.00 96.75 93 ALA A O 1
ATOM 762 N N . TYR A 1 94 ? -3.474 -13.503 9.257 1.00 95.12 94 TYR A N 1
ATOM 763 C CA . TYR A 1 94 ? -2.926 -13.787 10.585 1.00 95.12 94 TYR A CA 1
ATOM 764 C C . TYR A 1 94 ? -3.764 -13.215 11.743 1.00 95.12 94 TYR A C 1
ATOM 766 O O . TYR A 1 94 ? -3.326 -13.240 12.890 1.00 95.12 94 TYR A O 1
ATOM 774 N N . GLY A 1 95 ? -4.970 -12.709 11.469 1.00 95.56 95 GLY A N 1
ATOM 775 C CA . GLY A 1 95 ? -5.903 -12.220 12.488 1.00 95.56 95 GLY A CA 1
ATOM 776 C C . GLY A 1 95 ? -5.660 -10.787 12.971 1.00 95.56 95 GLY A C 1
ATOM 777 O O . GLY A 1 95 ? -6.354 -10.343 13.888 1.00 95.56 95 GLY A O 1
ATOM 778 N N . TRP A 1 96 ? -4.729 -10.048 12.360 1.00 96.62 96 TRP A N 1
ATOM 779 C CA . TRP A 1 96 ? -4.464 -8.655 12.717 1.00 96.62 96 TRP A CA 1
ATOM 780 C C . TRP A 1 96 ? -5.539 -7.710 12.177 1.00 96.62 96 TRP A C 1
ATOM 782 O O . TRP A 1 96 ? -6.062 -7.895 11.079 1.00 96.62 96 TRP A O 1
ATOM 792 N N . LYS A 1 97 ? -5.825 -6.647 12.929 1.00 95.69 97 LYS A N 1
ATOM 793 C CA . LYS A 1 97 ? -6.761 -5.570 12.577 1.00 95.69 97 LYS A CA 1
ATOM 794 C C . LYS A 1 97 ? -6.065 -4.221 12.597 1.00 95.69 97 LYS A C 1
ATOM 796 O O . LYS A 1 97 ? -5.027 -4.049 13.233 1.00 95.69 97 LYS A O 1
ATOM 801 N N . ALA A 1 98 ? -6.654 -3.215 11.949 1.00 94.56 98 ALA A N 1
ATOM 802 C CA . ALA A 1 98 ? -6.028 -1.892 11.854 1.00 94.56 98 ALA A CA 1
ATOM 803 C C . ALA A 1 98 ? -5.683 -1.277 13.228 1.00 94.56 98 ALA A C 1
ATOM 805 O O . ALA A 1 98 ? -4.685 -0.569 13.373 1.00 94.56 98 ALA A O 1
ATOM 806 N N . LYS A 1 99 ? -6.491 -1.568 14.257 1.00 95.19 99 LYS A N 1
ATOM 807 C CA . LYS A 1 99 ? -6.298 -1.081 15.633 1.00 95.19 99 LYS A CA 1
ATOM 808 C C . LYS A 1 99 ? -5.054 -1.639 16.339 1.00 95.19 99 LYS A C 1
ATOM 810 O O . LYS A 1 99 ? -4.614 -1.029 17.311 1.00 95.19 99 LYS A O 1
ATOM 815 N N . ASP A 1 100 ? -4.503 -2.754 15.865 1.00 95.31 100 ASP A N 1
ATOM 816 C CA . ASP A 1 100 ? -3.376 -3.443 16.505 1.00 95.31 100 ASP A CA 1
ATOM 817 C C . ASP A 1 100 ? -2.025 -2.794 16.146 1.00 95.31 100 ASP A C 1
ATOM 819 O O . ASP A 1 100 ? -0.994 -3.097 16.743 1.00 95.31 100 ASP A O 1
ATOM 823 N N . PHE A 1 101 ? -2.036 -1.839 15.210 1.00 94.69 101 PHE A N 1
ATOM 824 C CA . PHE A 1 101 ? -0.856 -1.147 14.701 1.00 94.69 101 PHE A CA 1
ATOM 825 C C . PHE A 1 101 ? -0.796 0.323 15.136 1.00 94.69 101 PHE A C 1
ATOM 827 O O . PHE A 1 101 ? -1.831 0.976 15.365 1.00 94.69 101 PHE A O 1
ATOM 834 N N . GLN A 1 102 ? 0.427 0.851 15.242 1.00 83.56 102 GLN A N 1
ATOM 835 C CA . GLN A 1 102 ? 0.690 2.290 15.370 1.00 83.56 102 GLN A CA 1
ATOM 836 C C . GLN A 1 102 ? 0.713 2.935 13.986 1.00 83.56 102 GLN A C 1
ATOM 838 O O . GLN A 1 102 ? 1.511 2.502 13.127 1.00 83.56 102 GLN A O 1
#

Radius of gyration: 14.26 Å; chains: 1; bounding box: 37×28×41 Å

Organism: Aggregatibacter actinomycetemcomitans (NCBI:txid714)

Secondary structure (DSSP, 8-state):
-PPEEEEEEEEETTEEEEEEEEE-SS-EEEEEEEEEESSSS-EEEEEEEEEE--HHHHHHHHHHHHTT-SEEEBSSSS-EEEHHHHHTTHHHHTT--GGGB-

Sequence (102 aa):
MKAQITNINVKLDIWDTYYTIKDYGDRIILTVPYRKYESDNEWGLSFYDEVVTHLECIQMLRKCAQNKRGVLVAREGMAHFNIVEISIGLPLAYGWKAKDFQ

Foldseek 3Di:
DAWDWAWQWDDDPPDGGTWIWTHPPQKTWIKDWDWDDPDPPD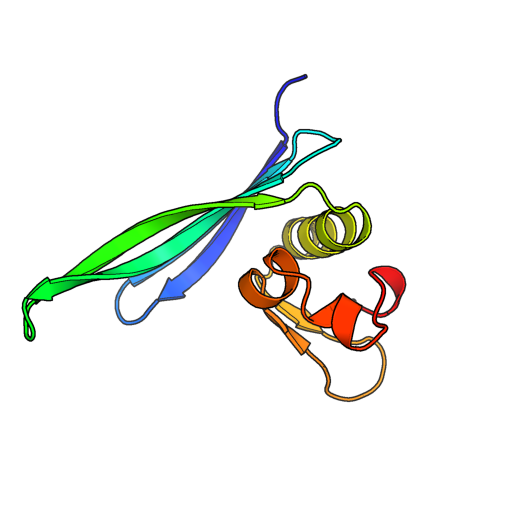TDIDIDIAIARDPQLSLQVVVCRVVSHQKWAFPDDGDMDGNVCSRVCVCVVVVDGSVRTD